Protein AF-A0A6P3Z2F6-F1 (afdb_monomer)

pLDDT: mean 93.68, std 5.37, range [67.62, 98.62]

Foldseek 3Di:
DAAEDAPQQLQAPDDGPLVVLVVVLVVCVVVVNQEYEYEQAHQADPVGGVSDGHHDQQDPVSLVSSLVSLQVSCVSSVHAYEYEYAAYQDDDPPHDDPVRSVVSSCVSNVHHYPYDVVSVVNNCVNPVHDD

Nearest PDB structures (foldseek):
  3bww-assembly1_A  TM=9.311E-01  e=7.724E-11  Histophilus somni 129PT
  8hci-assembly1_D  TM=8.250E-01  e=4.166E-08  Pseudomonas syringae pv. maculicola str. ES4326
  3wrw-assembly2_C  TM=4.511E-01  e=1.930E-01  Solanum lycopersicum
  8vy3-assembly1_D  TM=3.958E-01  e=4.372E-01  Homo sapiens
  1n7g-assembly1_D  TM=2.530E-01  e=1.123E+00  Arabidopsis thaliana

Solvent-accessible surface area (backbone atoms only — not comparable to full-atom values): 7474 Å² total; per-residue (Å²): 111,75,48,73,55,88,72,76,30,62,54,24,92,61,78,82,61,62,68,60,48,50,52,48,34,53,52,30,62,76,68,69,40,74,39,42,30,36,51,64,14,23,26,46,59,100,89,45,74,68,87,46,73,40,71,62,72,49,40,76,67,46,47,53,54,41,26,54,48,48,40,53,49,27,62,73,53,72,39,65,38,26,41,23,62,65,57,56,93,78,84,64,90,88,49,50,55,66,70,58,48,51,52,52,37,33,72,69,36,64,43,45,74,42,81,44,65,65,26,46,47,49,33,19,66,70,71,75,54,86,113

Mean predicted aligned error: 3.27 Å

Radius of gyration: 14.58 Å; Cα contacts (8 Å, |Δi|>4): 196; chains: 1; bounding box: 34×34×38 Å

Sequence (131 aa):
MVAHSLSLSIGDAQPLDMDYLDDIKAFLDRFGIDTYGDHVSMSRDSKGYLYDLIPMPRTEASLRFLVEKIRVVQDRLERRIALENISYYVEEPGQIPEAEFLARMLEGSGCALLLDVNNVYVNARNHGWDA

Secondary structure (DSSP, 8-state):
-EEE-S---TT-SSPP-HHHHHHHHHHHHHHT--EEEEESEEEEETTEEEEEEEEPP-SHHHHHHHHHHHHHHHHHHTS-EEEEPPP-S---TTPPPHHHHHHHHHHHH-PEEE--HHHHHHHHHHHT---

Structure (mmCIF, N/CA/C/O backbone):
data_AF-A0A6P3Z2F6-F1
#
_entry.id   AF-A0A6P3Z2F6-F1
#
loop_
_atom_site.group_PDB
_atom_site.id
_atom_site.type_symbol
_atom_site.label_atom_id
_atom_site.label_alt_id
_atom_site.label_comp_id
_atom_site.label_asym_id
_atom_site.label_entity_id
_atom_site.label_seq_id
_atom_site.pdbx_PDB_ins_code
_atom_site.Cartn_x
_atom_site.Cartn_y
_atom_site.Cartn_z
_atom_site.occupancy
_atom_site.B_iso_or_equiv
_atom_site.auth_seq_id
_atom_site.auth_comp_id
_atom_site.auth_asym_id
_atom_site.auth_atom_id
_atom_site.pdbx_PDB_model_num
ATOM 1 N N . MET A 1 1 ? -17.858 -6.557 7.777 1.00 83.19 1 MET A N 1
ATOM 2 C CA . MET A 1 1 ? -17.815 -5.391 6.864 1.00 83.19 1 MET A CA 1
ATOM 3 C C . MET A 1 1 ? -16.358 -5.149 6.510 1.00 83.19 1 MET A C 1
ATOM 5 O O . MET A 1 1 ? -15.514 -5.512 7.318 1.00 83.19 1 MET A O 1
ATOM 9 N N . VAL A 1 2 ? -16.065 -4.606 5.329 1.00 92.00 2 VAL A N 1
ATOM 10 C CA . VAL A 1 2 ? -14.700 -4.256 4.911 1.00 92.00 2 VAL A CA 1
ATOM 11 C C . VAL A 1 2 ? -14.681 -2.768 4.592 1.00 92.00 2 VAL A C 1
ATOM 13 O O . VAL A 1 2 ? -15.586 -2.287 3.910 1.00 92.00 2 VAL A O 1
ATOM 16 N N . ALA A 1 3 ? -13.683 -2.054 5.104 1.00 96.62 3 ALA A N 1
ATOM 17 C CA . ALA A 1 3 ? -13.383 -0.689 4.696 1.00 96.62 3 ALA A CA 1
ATOM 18 C C . ALA A 1 3 ? -12.226 -0.722 3.699 1.00 96.62 3 ALA A C 1
ATOM 20 O O . ALA A 1 3 ? -11.219 -1.384 3.945 1.00 96.62 3 ALA A O 1
ATOM 21 N N . HIS A 1 4 ? -12.373 -0.017 2.584 1.00 96.06 4 HIS A N 1
ATOM 22 C CA . HIS A 1 4 ? -11.341 0.067 1.564 1.00 96.06 4 HIS A CA 1
ATOM 23 C C . HIS A 1 4 ? -11.206 1.517 1.098 1.00 96.06 4 HIS A C 1
ATOM 25 O O . HIS A 1 4 ? -12.199 2.128 0.695 1.00 96.06 4 HIS A O 1
ATOM 31 N N . SER A 1 5 ? -10.015 2.086 1.250 1.00 92.00 5 SER A N 1
ATOM 32 C CA . SER A 1 5 ? -9.729 3.504 1.011 1.00 92.00 5 SER A CA 1
ATOM 33 C C . SER A 1 5 ? -8.834 3.718 -0.208 1.00 92.00 5 SER A C 1
ATOM 35 O O . SER A 1 5 ? -8.316 2.773 -0.794 1.00 92.00 5 SER A O 1
ATOM 37 N N . LEU A 1 6 ? -8.679 4.990 -0.589 1.00 88.88 6 LEU A N 1
ATOM 38 C CA . LEU A 1 6 ? -7.861 5.450 -1.720 1.00 88.88 6 LEU A CA 1
ATOM 39 C C . LEU A 1 6 ? -6.733 6.405 -1.282 1.00 88.88 6 LEU A C 1
ATOM 41 O O . LEU A 1 6 ? -6.097 7.049 -2.119 1.00 88.88 6 LEU A O 1
ATOM 45 N N . SER A 1 7 ? -6.551 6.598 0.026 1.00 88.88 7 SER A N 1
ATOM 46 C CA . SER A 1 7 ? -5.885 7.790 0.576 1.00 88.88 7 SER A CA 1
ATOM 47 C C . SER A 1 7 ? -4.818 7.484 1.621 1.00 88.88 7 SER A C 1
ATOM 49 O O . SER A 1 7 ? -4.179 8.411 2.104 1.00 88.88 7 SER A O 1
ATOM 51 N N . LEU A 1 8 ? -4.578 6.212 1.962 1.00 91.94 8 LEU A N 1
ATOM 52 C CA . LEU A 1 8 ? -3.440 5.847 2.810 1.00 91.94 8 LEU A CA 1
ATOM 53 C C . LEU A 1 8 ? -2.111 6.201 2.140 1.00 91.94 8 LEU A C 1
ATOM 55 O O . LEU A 1 8 ? -1.148 6.541 2.829 1.00 91.94 8 LEU A O 1
ATOM 59 N N . SER A 1 9 ? -2.066 6.065 0.809 1.00 92.06 9 SER A N 1
ATOM 60 C CA . SER A 1 9 ? -0.917 6.418 -0.029 1.00 92.06 9 SER A CA 1
ATOM 61 C C . SER A 1 9 ? 0.388 5.838 0.536 1.00 92.06 9 SER A C 1
ATOM 63 O O . SER A 1 9 ? 1.394 6.525 0.736 1.00 92.06 9 SER A O 1
ATOM 65 N N . ILE A 1 10 ? 0.350 4.544 0.882 1.00 94.88 10 ILE A N 1
ATOM 66 C CA . ILE A 1 10 ? 1.396 3.868 1.666 1.00 94.88 10 ILE A CA 1
ATOM 67 C C . ILE A 1 10 ? 2.774 3.967 0.997 1.00 94.88 10 ILE A C 1
ATOM 69 O O . ILE A 1 10 ? 3.798 4.003 1.681 1.00 94.88 10 ILE A O 1
ATOM 73 N N . GLY A 1 11 ? 2.801 4.085 -0.328 1.00 93.56 11 GLY A N 1
ATOM 74 C CA . GLY A 1 11 ? 4.005 4.225 -1.126 1.00 93.56 11 GLY A CA 1
ATOM 75 C C . GLY A 1 11 ? 4.619 5.615 -1.171 1.00 93.56 11 GLY A C 1
ATOM 76 O O . GLY A 1 11 ? 5.754 5.740 -1.626 1.00 93.56 11 GLY A O 1
ATOM 77 N N . ASP A 1 12 ? 3.913 6.654 -0.717 1.00 91.94 12 ASP A N 1
ATOM 78 C CA . ASP A 1 12 ? 4.391 8.033 -0.818 1.00 91.94 12 ASP A CA 1
ATOM 79 C C . ASP A 1 12 ? 5.721 8.228 -0.092 1.00 91.94 12 ASP A C 1
ATOM 81 O O . ASP A 1 12 ? 5.910 7.740 1.025 1.00 91.94 12 ASP A O 1
ATOM 85 N N . ALA A 1 13 ? 6.595 9.061 -0.661 1.00 88.38 13 ALA A N 1
ATOM 86 C CA . ALA A 1 13 ? 7.812 9.519 0.012 1.00 88.38 13 ALA A CA 1
ATOM 87 C C . ALA A 1 13 ? 7.529 10.447 1.212 1.00 88.38 13 ALA A C 1
ATOM 89 O O . ALA A 1 13 ? 8.418 10.689 2.028 1.00 88.38 13 ALA A O 1
ATOM 90 N N . GLN A 1 14 ? 6.308 10.984 1.319 1.00 88.56 14 GLN A N 1
ATOM 91 C CA . GLN A 1 14 ? 5.888 11.769 2.476 1.00 88.56 14 GLN A CA 1
ATOM 92 C C . GLN A 1 14 ? 5.696 10.868 3.711 1.00 88.56 14 GLN A C 1
ATOM 94 O O . GLN A 1 14 ? 5.320 9.696 3.570 1.00 88.56 14 GLN A O 1
ATOM 99 N N . PRO A 1 15 ? 5.909 11.399 4.931 1.00 92.25 15 PRO A N 1
ATOM 100 C CA . PRO A 1 15 ? 5.563 10.694 6.160 1.00 92.25 15 PRO A CA 1
ATOM 101 C C . PRO A 1 15 ? 4.095 10.254 6.171 1.00 92.25 15 PRO A C 1
ATOM 103 O O . PRO A 1 15 ? 3.238 10.902 5.559 1.00 92.25 15 PRO A O 1
ATOM 106 N N . LEU A 1 16 ? 3.812 9.163 6.889 1.00 94.31 16 LEU A N 1
ATOM 107 C CA . LEU A 1 16 ? 2.438 8.744 7.159 1.00 94.31 16 LEU A CA 1
ATOM 108 C C . LEU A 1 16 ? 1.676 9.888 7.831 1.00 94.31 16 LEU A C 1
ATOM 110 O O . LEU A 1 16 ? 2.195 10.544 8.735 1.00 94.31 16 LEU A O 1
ATOM 114 N N . ASP A 1 17 ? 0.453 10.117 7.368 1.00 93.75 17 ASP A N 1
ATOM 115 C CA . ASP A 1 17 ? -0.457 11.065 7.992 1.00 93.75 17 ASP A CA 1
ATOM 116 C C . ASP A 1 17 ? -1.058 10.410 9.240 1.00 93.75 17 ASP A C 1
ATOM 118 O O . ASP A 1 17 ? -1.968 9.585 9.157 1.00 93.75 17 ASP A O 1
ATOM 122 N N . MET A 1 18 ? -0.461 10.700 10.397 1.00 96.06 18 MET A N 1
ATOM 123 C CA . MET A 1 18 ? -0.844 10.054 11.651 1.00 96.06 18 MET A CA 1
ATOM 124 C C . MET A 1 18 ? -2.242 10.472 12.103 1.00 96.06 18 MET A C 1
ATOM 126 O O . MET A 1 18 ? -2.966 9.630 12.618 1.00 96.06 18 MET A O 1
ATOM 130 N N . ASP A 1 19 ? -2.648 11.717 11.847 1.00 96.19 19 ASP A N 1
ATOM 131 C CA . ASP A 1 19 ? -3.995 12.187 12.176 1.00 96.19 19 ASP A CA 1
ATOM 132 C C . ASP A 1 19 ? -5.036 11.440 11.323 1.00 96.19 19 ASP A C 1
ATOM 134 O O . ASP A 1 19 ? -6.049 10.967 11.835 1.00 96.19 19 ASP A O 1
ATOM 138 N N . TYR A 1 20 ? -4.742 11.213 10.037 1.00 95.12 20 TYR A N 1
ATOM 139 C CA . TYR A 1 20 ? -5.603 10.401 9.174 1.00 95.12 20 TYR A CA 1
ATOM 140 C C . TYR A 1 20 ? -5.705 8.935 9.632 1.00 95.12 20 TYR A C 1
ATOM 142 O O . TYR A 1 20 ? -6.786 8.342 9.590 1.00 95.12 20 TYR A O 1
ATOM 150 N N . LEU A 1 21 ? -4.606 8.333 10.103 1.00 97.38 21 LEU A N 1
ATOM 151 C CA . LEU A 1 21 ? -4.645 6.980 10.673 1.00 97.38 21 LEU A CA 1
ATOM 152 C C . LEU A 1 21 ? -5.516 6.909 11.933 1.00 97.38 21 LEU A C 1
ATOM 154 O O . LEU A 1 21 ? -6.189 5.899 12.156 1.00 97.38 21 LEU A O 1
ATOM 158 N N . ASP A 1 22 ? -5.529 7.968 12.737 1.00 98.06 22 ASP A N 1
ATOM 159 C CA . ASP A 1 22 ? -6.359 8.071 13.938 1.00 98.06 22 ASP A CA 1
ATOM 160 C C . ASP A 1 22 ? -7.841 8.144 13.571 1.00 98.06 22 ASP A C 1
ATOM 162 O O . ASP A 1 22 ? -8.662 7.435 14.164 1.00 98.06 22 ASP A O 1
ATOM 166 N N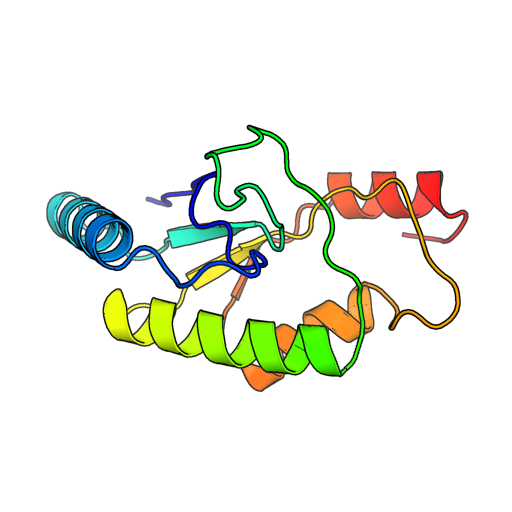 . ASP A 1 23 ? -8.168 8.922 12.540 1.00 97.75 23 ASP A N 1
ATOM 167 C CA . ASP A 1 23 ? -9.518 9.019 11.987 1.00 97.75 23 ASP A CA 1
ATOM 168 C C . ASP A 1 23 ? -9.996 7.678 11.415 1.00 97.75 23 ASP A C 1
ATOM 170 O O . ASP A 1 23 ? -11.126 7.252 11.688 1.00 97.75 23 ASP A O 1
ATOM 174 N N . ILE A 1 24 ? -9.133 6.964 10.678 1.00 97.50 24 ILE A N 1
ATOM 175 C CA . ILE A 1 24 ? -9.425 5.606 10.197 1.00 97.50 24 ILE A CA 1
ATOM 176 C C . ILE A 1 24 ? -9.698 4.691 11.385 1.00 97.50 24 ILE A C 1
ATOM 178 O O . ILE A 1 24 ? -10.723 4.014 11.409 1.00 97.50 24 ILE A O 1
ATOM 182 N N . LYS A 1 25 ? -8.817 4.671 12.388 1.00 98.12 25 LYS A N 1
ATOM 183 C CA . LYS A 1 25 ? -8.987 3.814 13.564 1.00 98.12 25 LYS A CA 1
ATOM 184 C C . LYS A 1 25 ? -10.325 4.082 14.252 1.00 98.12 25 LYS A C 1
ATOM 186 O O . LYS A 1 25 ? -11.086 3.144 14.480 1.00 98.12 25 LYS A O 1
ATOM 191 N N . ALA A 1 26 ? -10.643 5.349 14.515 1.00 98.25 26 ALA A N 1
ATOM 192 C CA . ALA A 1 26 ? -11.898 5.745 15.143 1.00 98.25 26 ALA A CA 1
ATOM 193 C C . ALA A 1 26 ? -13.119 5.329 14.305 1.00 98.25 26 ALA A C 1
ATOM 195 O O . ALA A 1 26 ? -14.123 4.871 14.856 1.00 98.25 26 ALA A O 1
ATOM 196 N N . PHE A 1 27 ? -13.037 5.446 12.977 1.00 97.88 27 PHE A N 1
ATOM 197 C CA . PHE A 1 27 ? -14.070 4.968 12.061 1.00 97.88 27 PHE A CA 1
ATOM 198 C C . PHE A 1 27 ? -14.248 3.445 12.149 1.00 97.88 27 PHE A C 1
ATOM 200 O O . PHE A 1 27 ? -15.370 2.969 12.337 1.00 97.88 27 PHE A O 1
ATOM 207 N N . LEU A 1 28 ? -13.157 2.682 12.063 1.00 98.00 28 LEU A N 1
ATOM 208 C CA . LEU A 1 28 ? -13.187 1.221 12.142 1.00 98.00 28 LEU A CA 1
ATOM 209 C C . LEU A 1 28 ? -13.759 0.747 13.484 1.00 98.00 28 LEU A C 1
ATOM 211 O O . LEU A 1 28 ? -14.631 -0.122 13.503 1.00 98.00 28 LEU A O 1
ATOM 215 N N . ASP A 1 29 ? -13.329 1.357 14.592 1.00 98.19 29 ASP A N 1
ATOM 216 C CA . ASP A 1 29 ? -13.799 1.049 15.947 1.00 98.19 29 ASP A CA 1
ATOM 217 C C . ASP A 1 29 ? -15.297 1.337 16.094 1.00 98.19 29 ASP A C 1
ATOM 219 O O . ASP A 1 29 ? -16.057 0.496 16.578 1.00 98.19 29 ASP A O 1
ATOM 223 N N . ARG A 1 30 ? -15.746 2.506 15.620 1.00 98.12 30 ARG A N 1
ATOM 224 C CA . ARG A 1 30 ? -17.148 2.935 15.698 1.00 98.12 30 ARG A CA 1
ATOM 225 C C . ARG A 1 30 ? -18.102 1.966 15.005 1.00 98.12 30 ARG A C 1
ATOM 227 O O . ARG A 1 30 ? -19.230 1.796 15.465 1.00 98.12 30 ARG A O 1
ATOM 234 N N . PHE A 1 31 ? -17.677 1.381 13.889 1.00 97.69 31 PHE A N 1
ATOM 235 C CA . PHE A 1 31 ? -18.511 0.496 13.076 1.00 97.69 31 PHE A CA 1
ATOM 236 C C . PHE A 1 31 ? -18.193 -0.994 13.258 1.00 97.69 31 PHE A C 1
ATOM 238 O O . PHE A 1 31 ? -18.825 -1.822 12.603 1.00 97.69 31 PHE A O 1
ATOM 245 N N . GLY A 1 32 ? -17.254 -1.350 14.144 1.00 97.00 32 GLY A N 1
ATOM 246 C CA . GLY A 1 32 ? -16.847 -2.739 14.369 1.00 97.00 32 GLY A CA 1
ATOM 247 C C . GLY A 1 32 ? -16.282 -3.397 13.105 1.00 97.00 32 GLY A C 1
ATOM 248 O O . GLY A 1 32 ? -16.681 -4.504 12.745 1.00 97.00 32 GLY A O 1
ATOM 249 N N . ILE A 1 33 ? -15.421 -2.682 12.376 1.00 97.06 33 ILE A N 1
ATOM 250 C CA . ILE A 1 33 ? -14.807 -3.156 11.133 1.00 97.06 33 ILE A CA 1
ATOM 251 C C . ILE A 1 33 ? -13.416 -3.714 11.444 1.00 97.06 33 ILE A C 1
ATOM 253 O O . ILE A 1 33 ? -12.503 -2.975 11.800 1.00 97.06 33 ILE A O 1
ATOM 257 N N . ASP A 1 34 ? -13.241 -5.020 11.251 1.00 94.12 34 ASP A N 1
ATOM 258 C CA . ASP A 1 34 ? -11.964 -5.697 11.516 1.00 94.12 34 ASP A CA 1
ATOM 259 C C . ASP A 1 34 ? -11.012 -5.690 10.316 1.00 94.12 34 ASP A C 1
ATOM 261 O O . ASP A 1 34 ? -9.817 -5.937 10.466 1.00 94.12 34 ASP A O 1
ATOM 265 N N . THR A 1 35 ? -11.531 -5.426 9.115 1.00 93.75 35 THR A N 1
ATOM 266 C CA . THR A 1 35 ? -10.759 -5.459 7.870 1.00 93.75 35 THR A CA 1
ATOM 267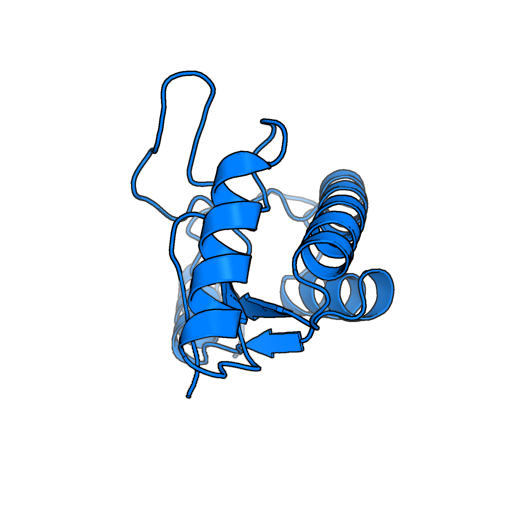 C C . THR A 1 35 ? -10.726 -4.087 7.224 1.00 93.75 35 THR A C 1
ATOM 269 O O . THR A 1 35 ? -11.755 -3.561 6.792 1.00 93.75 35 THR A O 1
ATOM 272 N N . TYR A 1 36 ? -9.517 -3.550 7.125 1.00 97.44 36 TYR A N 1
ATOM 273 C CA . TYR A 1 36 ? -9.205 -2.328 6.405 1.00 97.44 36 TYR A CA 1
ATOM 274 C C . TYR A 1 36 ? -8.201 -2.635 5.299 1.00 97.44 36 TYR A C 1
ATOM 276 O O . TYR A 1 36 ? -7.241 -3.376 5.531 1.00 97.44 36 TYR A O 1
ATOM 284 N N . GLY A 1 37 ? -8.410 -2.068 4.117 1.00 97.00 37 GLY A N 1
ATOM 285 C CA . GLY A 1 37 ? -7.447 -2.166 3.036 1.00 97.00 37 GLY A CA 1
ATOM 286 C C . GLY A 1 37 ? -7.290 -0.898 2.216 1.00 97.00 37 GLY A C 1
ATOM 287 O O . GLY A 1 37 ? -8.150 -0.027 2.226 1.00 97.00 37 GLY A O 1
ATOM 288 N N . ASP A 1 38 ? -6.182 -0.823 1.494 1.00 95.94 38 ASP A N 1
ATOM 289 C CA . ASP A 1 38 ? -5.851 0.251 0.552 1.00 95.94 38 ASP A CA 1
ATOM 290 C C . ASP A 1 38 ? -4.884 -0.320 -0.505 1.00 95.94 38 ASP A C 1
ATOM 292 O O . ASP A 1 38 ? -4.688 -1.530 -0.579 1.00 95.94 38 ASP A O 1
ATOM 296 N N . HIS A 1 39 ? -4.261 0.519 -1.317 1.00 96.81 39 HIS A N 1
ATOM 297 C CA . HIS A 1 39 ? -3.516 0.139 -2.507 1.00 96.81 39 HIS A CA 1
ATOM 298 C C . HIS A 1 39 ? -2.009 0.216 -2.276 1.00 96.81 39 HIS A C 1
ATOM 300 O O . HIS A 1 39 ? -1.513 1.073 -1.539 1.00 96.81 39 HIS A O 1
ATOM 306 N N . VAL A 1 40 ? -1.249 -0.632 -2.971 1.00 95.81 40 VAL A N 1
ATOM 307 C CA . VAL A 1 40 ? 0.211 -0.497 -3.079 1.00 95.81 40 VAL A CA 1
ATOM 308 C C . VAL A 1 40 ? 0.541 0.616 -4.083 1.00 95.81 40 VAL A C 1
ATOM 310 O O . VAL A 1 40 ? 0.970 0.359 -5.208 1.00 95.81 40 VAL A O 1
ATOM 313 N N . SER A 1 41 ? 0.298 1.869 -3.699 1.00 94.06 41 SER A N 1
ATOM 314 C CA . SER A 1 41 ? 0.466 3.029 -4.579 1.00 94.06 41 SER A CA 1
ATOM 315 C C . SER A 1 41 ? 1.029 4.257 -3.863 1.00 94.06 41 SER A C 1
ATOM 317 O O . SER A 1 41 ? 1.054 4.351 -2.630 1.00 94.06 41 SER A O 1
ATOM 319 N N . MET A 1 42 ? 1.487 5.206 -4.675 1.00 92.31 42 MET A N 1
ATOM 320 C CA . MET A 1 42 ? 1.665 6.603 -4.298 1.00 92.31 42 MET A CA 1
ATOM 321 C C . MET A 1 42 ? 0.457 7.388 -4.804 1.00 92.31 42 MET A C 1
ATOM 323 O O . MET A 1 42 ? 0.059 7.219 -5.955 1.00 92.31 42 MET A O 1
ATOM 327 N N . SER A 1 43 ? -0.112 8.265 -3.986 1.00 89.12 43 SER A N 1
ATOM 328 C CA . SER A 1 43 ? -1.213 9.132 -4.429 1.00 89.12 43 SER A CA 1
ATOM 329 C C . SER A 1 43 ? -1.167 10.542 -3.843 1.00 89.12 43 SER A C 1
ATOM 331 O O . SER A 1 43 ? -2.093 11.324 -4.074 1.00 89.12 43 SER A O 1
ATOM 333 N N . ARG A 1 44 ? -0.078 10.919 -3.158 1.00 88.62 44 ARG A N 1
ATOM 334 C CA . ARG A 1 44 ? 0.149 12.285 -2.672 1.00 88.62 44 ARG A CA 1
ATOM 335 C C . ARG A 1 44 ? 1.625 12.697 -2.742 1.00 88.62 44 ARG A C 1
ATOM 337 O O . ARG A 1 44 ? 2.550 11.889 -2.690 1.00 88.62 44 ARG A O 1
ATOM 344 N N . ASP A 1 45 ? 1.842 14.003 -2.862 1.00 85.88 45 ASP A N 1
ATOM 345 C CA . ASP A 1 45 ? 3.148 14.650 -2.746 1.00 85.88 45 ASP A CA 1
ATOM 346 C C . ASP A 1 45 ? 3.124 15.775 -1.691 1.00 85.88 45 ASP A C 1
ATOM 348 O O . ASP A 1 45 ? 2.185 15.907 -0.905 1.00 85.88 45 ASP A O 1
ATOM 352 N N . SER A 1 46 ? 4.171 16.604 -1.642 1.00 83.56 46 SER A N 1
ATOM 353 C CA . SER A 1 46 ? 4.242 17.735 -0.706 1.00 83.56 46 SER A CA 1
ATOM 354 C C . SER A 1 46 ? 3.220 18.850 -0.976 1.00 83.56 46 SER A C 1
ATOM 356 O O . SER A 1 46 ? 3.100 19.769 -0.166 1.00 83.56 46 SER A O 1
ATOM 358 N N . LYS A 1 47 ? 2.500 18.805 -2.103 1.00 85.94 47 LYS A N 1
ATOM 359 C CA . LYS A 1 47 ? 1.482 19.782 -2.508 1.00 85.94 47 LYS A CA 1
ATOM 360 C C . LYS A 1 47 ? 0.058 19.265 -2.312 1.00 85.94 47 LYS A C 1
ATOM 362 O O . LYS A 1 47 ? -0.859 20.082 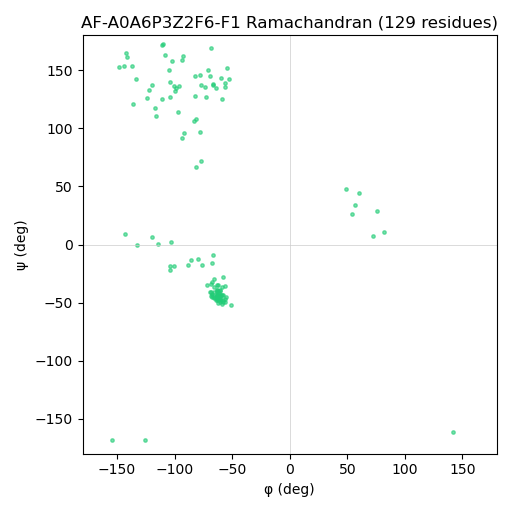-2.266 1.00 85.94 47 LYS A O 1
ATOM 367 N N . GLY A 1 48 ? -0.138 17.954 -2.186 1.00 83.75 48 GLY A N 1
ATOM 368 C CA . GLY A 1 48 ? -1.436 17.350 -1.895 1.00 83.75 48 GLY A CA 1
ATOM 369 C C . GLY A 1 48 ? -1.673 16.041 -2.643 1.00 83.75 48 GLY A C 1
ATOM 370 O O . GLY A 1 48 ? -0.737 15.393 -3.106 1.00 83.75 48 GLY A O 1
ATOM 371 N N . TYR A 1 49 ? -2.941 15.641 -2.733 1.00 83.12 49 TYR A N 1
ATOM 372 C CA . TYR A 1 49 ? -3.345 14.407 -3.406 1.00 83.12 49 TYR A CA 1
ATOM 373 C C . TYR A 1 49 ? -3.343 14.562 -4.928 1.00 83.12 49 TYR A C 1
ATOM 375 O O . TYR A 1 49 ? -3.838 15.549 -5.472 1.00 83.12 49 TYR A O 1
ATOM 383 N N . LEU A 1 50 ? -2.821 13.541 -5.602 1.00 82.69 50 LEU A N 1
ATOM 384 C CA . LEU A 1 50 ? -2.816 13.402 -7.057 1.00 82.69 50 LEU A CA 1
ATOM 385 C C . LEU A 1 50 ? -4.113 12.767 -7.581 1.00 82.69 50 LEU A C 1
ATOM 387 O O . LEU A 1 50 ? -4.374 12.834 -8.777 1.00 82.69 50 LEU A O 1
ATOM 391 N N . TYR A 1 51 ? -4.927 12.187 -6.687 1.00 80.88 51 TYR A N 1
ATOM 392 C CA . TYR A 1 51 ? -6.180 11.479 -6.996 1.00 80.88 51 TYR A CA 1
ATOM 393 C C . TYR A 1 51 ? -6.027 10.362 -8.041 1.00 80.88 51 TYR A C 1
ATOM 395 O O . TYR A 1 51 ? -6.986 10.006 -8.722 1.00 80.88 51 TYR A O 1
ATOM 403 N N . ASP A 1 52 ? -4.823 9.805 -8.137 1.00 85.00 52 ASP A N 1
ATOM 404 C CA . ASP A 1 52 ? -4.470 8.695 -9.011 1.00 85.00 52 ASP A CA 1
ATOM 405 C C . ASP A 1 52 ? -3.592 7.704 -8.237 1.00 85.00 52 ASP A C 1
ATOM 407 O O . ASP A 1 52 ? -2.911 8.087 -7.280 1.00 85.00 52 ASP A O 1
ATOM 411 N N . LEU A 1 53 ? -3.618 6.434 -8.637 1.00 89.69 53 LEU A N 1
ATOM 412 C CA . LEU A 1 53 ? -2.817 5.371 -8.038 1.00 89.69 53 LEU A CA 1
ATOM 413 C C . LEU A 1 53 ? -1.524 5.226 -8.838 1.00 89.69 53 LEU A C 1
ATOM 415 O O . LEU A 1 53 ? -1.445 4.485 -9.816 1.00 89.69 53 LEU A O 1
ATOM 419 N N . ILE A 1 54 ? -0.493 5.949 -8.416 1.00 90.88 54 ILE A N 1
ATOM 420 C CA . ILE A 1 54 ? 0.794 5.945 -9.102 1.00 90.88 54 ILE A CA 1
ATOM 421 C C . ILE A 1 54 ? 1.608 4.723 -8.649 1.00 90.88 54 ILE A C 1
ATOM 423 O O . ILE A 1 54 ? 1.798 4.523 -7.442 1.00 90.88 54 ILE A O 1
ATOM 427 N N . PRO A 1 55 ? 2.127 3.902 -9.582 1.00 90.69 55 PRO A N 1
ATOM 428 C CA . PRO A 1 55 ? 2.913 2.728 -9.233 1.00 90.69 55 PRO A CA 1
ATOM 429 C C . PRO A 1 55 ? 4.242 3.107 -8.590 1.00 90.69 55 PRO A C 1
ATOM 431 O O . PRO A 1 55 ? 4.957 4.001 -9.046 1.00 90.69 55 PRO A O 1
ATOM 434 N N . MET A 1 56 ? 4.599 2.378 -7.536 1.00 90.69 56 MET A N 1
ATOM 435 C CA . MET A 1 56 ? 5.920 2.474 -6.930 1.00 90.69 56 MET A CA 1
ATOM 436 C C . MET A 1 56 ? 6.961 1.718 -7.763 1.00 90.69 56 MET A C 1
ATOM 438 O O . MET A 1 56 ? 6.671 0.627 -8.261 1.00 90.69 56 MET A O 1
ATOM 442 N N . PRO A 1 57 ? 8.215 2.199 -7.829 1.00 91.94 57 PRO A N 1
ATOM 443 C CA . PRO A 1 57 ? 9.310 1.396 -8.358 1.00 91.94 57 PRO A CA 1
ATOM 444 C C . PRO A 1 57 ? 9.462 0.103 -7.547 1.00 91.94 57 PRO A C 1
ATOM 446 O O . PRO A 1 57 ? 9.662 0.168 -6.333 1.00 91.94 57 PRO A O 1
ATOM 449 N N . ARG A 1 58 ? 9.432 -1.070 -8.189 1.00 94.50 58 ARG A N 1
ATOM 450 C CA . ARG A 1 58 ? 9.603 -2.373 -7.516 1.00 94.50 58 ARG A CA 1
ATOM 451 C C . ARG A 1 58 ? 11.076 -2.699 -7.265 1.00 94.50 58 ARG A C 1
ATOM 453 O O . ARG A 1 58 ? 11.646 -3.602 -7.867 1.00 94.50 58 ARG A O 1
ATOM 460 N N . THR A 1 59 ? 11.716 -1.923 -6.395 1.00 95.88 59 THR A N 1
ATOM 461 C CA . THR A 1 59 ? 13.126 -2.108 -6.010 1.00 95.88 59 THR A CA 1
ATOM 462 C C . THR A 1 59 ? 13.250 -2.647 -4.588 1.00 95.88 59 THR A C 1
ATOM 464 O O . THR A 1 59 ? 12.337 -2.506 -3.777 1.00 95.88 59 THR A O 1
ATOM 467 N N . GLU A 1 60 ? 14.420 -3.180 -4.237 1.00 96.69 60 GLU A N 1
ATOM 468 C CA . GLU A 1 60 ? 14.739 -3.581 -2.859 1.00 96.69 60 GLU A CA 1
ATOM 469 C C . GLU A 1 60 ? 14.591 -2.440 -1.841 1.00 96.69 60 GLU A C 1
ATOM 471 O O . GLU A 1 60 ? 14.192 -2.659 -0.697 1.00 96.69 60 GLU A O 1
ATOM 476 N N . ALA A 1 61 ? 14.926 -1.208 -2.240 1.00 96.31 61 ALA A N 1
ATOM 477 C CA . ALA A 1 61 ? 14.776 -0.040 -1.379 1.00 96.31 61 ALA A CA 1
ATOM 478 C C . ALA A 1 61 ? 13.296 0.268 -1.123 1.00 96.31 61 ALA A C 1
ATOM 480 O O . ALA A 1 61 ? 12.904 0.457 0.028 1.00 96.31 61 ALA A O 1
ATOM 481 N N . SER A 1 62 ? 12.479 0.239 -2.179 1.00 95.44 62 SER A N 1
ATOM 482 C CA . SER A 1 62 ? 11.031 0.433 -2.085 1.00 95.44 62 SER A CA 1
ATOM 483 C C . SER A 1 62 ? 10.362 -0.652 -1.249 1.00 95.44 62 SER A C 1
ATOM 485 O O . SER A 1 62 ? 9.488 -0.344 -0.449 1.00 95.44 62 SER A O 1
ATOM 487 N N . LEU A 1 63 ? 10.796 -1.908 -1.391 1.00 97.62 63 LEU A N 1
ATOM 488 C CA . LEU A 1 63 ? 10.271 -3.027 -0.613 1.00 97.62 63 LEU A CA 1
ATOM 489 C C . LEU A 1 63 ? 10.507 -2.824 0.889 1.00 97.62 63 LEU A C 1
ATOM 491 O O . LEU A 1 63 ? 9.570 -2.936 1.675 1.00 97.62 63 LEU A O 1
ATOM 495 N N . ARG A 1 64 ? 11.742 -2.489 1.294 1.00 97.75 64 ARG A N 1
ATOM 496 C CA . ARG A 1 64 ? 12.062 -2.219 2.708 1.00 97.75 64 ARG A CA 1
ATOM 497 C C . ARG A 1 64 ? 11.256 -1.046 3.256 1.00 97.75 64 ARG A C 1
ATOM 499 O O . ARG A 1 64 ? 10.641 -1.175 4.310 1.00 97.75 64 ARG A O 1
ATOM 506 N N . PHE A 1 65 ? 11.221 0.053 2.506 1.00 96.81 65 PHE A N 1
ATOM 507 C CA . PHE A 1 65 ? 10.454 1.247 2.854 1.00 96.81 65 PHE A CA 1
ATOM 508 C C . PHE A 1 65 ? 8.968 0.934 3.072 1.00 96.81 65 PHE A C 1
ATOM 510 O O . PHE A 1 65 ? 8.375 1.334 4.074 1.00 96.81 65 PHE A O 1
ATOM 517 N N . LEU A 1 66 ? 8.378 0.167 2.156 1.00 97.00 66 LEU A N 1
ATOM 518 C CA . LEU A 1 66 ? 6.977 -0.216 2.214 1.00 97.00 66 LEU A CA 1
ATOM 519 C C . LEU A 1 66 ? 6.690 -1.121 3.419 1.00 97.00 66 LEU A C 1
ATOM 521 O O . LEU A 1 66 ? 5.752 -0.861 4.167 1.00 97.00 66 LEU A O 1
ATOM 525 N N . VAL A 1 67 ? 7.525 -2.137 3.656 1.00 98.38 67 VAL A N 1
ATOM 526 C CA . VAL A 1 67 ? 7.389 -3.044 4.808 1.00 98.38 67 VAL A CA 1
ATOM 527 C C . VAL A 1 67 ? 7.428 -2.281 6.135 1.00 98.38 67 VAL A C 1
ATOM 529 O O . VAL A 1 67 ? 6.613 -2.554 7.017 1.00 98.38 67 VAL A O 1
ATOM 532 N N . GLU A 1 68 ? 8.337 -1.316 6.282 1.00 97.88 68 GLU A N 1
ATOM 533 C CA . GLU A 1 68 ? 8.426 -0.478 7.483 1.00 97.88 68 GLU A CA 1
ATOM 534 C C . GLU A 1 68 ? 7.158 0.360 7.687 1.00 97.88 68 GLU A C 1
ATOM 536 O O . GLU A 1 68 ? 6.579 0.336 8.775 1.00 97.88 68 GLU A O 1
ATOM 541 N N . LYS A 1 69 ? 6.665 1.036 6.640 1.00 97.69 69 LYS A N 1
ATOM 542 C CA . LYS A 1 69 ? 5.429 1.832 6.728 1.00 97.69 69 LYS A CA 1
ATOM 543 C C . LYS A 1 69 ? 4.208 0.971 7.038 1.00 97.69 69 LYS A C 1
ATOM 545 O O . LYS A 1 69 ? 3.392 1.367 7.866 1.00 97.69 69 LYS A O 1
ATOM 550 N N . ILE A 1 70 ? 4.093 -0.213 6.435 1.00 98.31 70 ILE A N 1
ATOM 551 C CA . ILE A 1 70 ? 2.984 -1.138 6.708 1.00 98.31 70 ILE A CA 1
ATOM 552 C C . ILE A 1 70 ? 2.953 -1.526 8.184 1.00 98.31 70 ILE A C 1
ATOM 554 O O . ILE A 1 70 ? 1.881 -1.527 8.785 1.00 98.31 70 ILE A O 1
ATOM 558 N N . ARG A 1 71 ? 4.111 -1.824 8.785 1.00 98.38 71 ARG A N 1
ATOM 559 C CA . ARG A 1 71 ? 4.189 -2.156 10.215 1.00 98.38 71 ARG A CA 1
ATOM 560 C C . ARG A 1 71 ? 3.673 -1.008 11.079 1.00 98.38 71 ARG A C 1
ATOM 562 O O . ARG A 1 71 ? 2.797 -1.241 11.899 1.00 98.38 71 ARG A O 1
ATOM 569 N N . VAL A 1 72 ? 4.108 0.226 10.812 1.00 98.25 72 VAL A N 1
ATOM 570 C CA . VAL A 1 72 ? 3.624 1.416 11.537 1.00 98.25 72 VAL A CA 1
ATOM 571 C C . VAL A 1 72 ? 2.108 1.584 11.407 1.00 98.25 72 VAL A C 1
ATOM 573 O O . VAL A 1 72 ? 1.435 1.860 12.399 1.00 98.25 72 VAL A O 1
ATOM 576 N N . VAL A 1 73 ? 1.550 1.393 10.208 1.00 98.25 73 VAL A N 1
ATOM 577 C CA . VAL A 1 73 ? 0.097 1.480 9.990 1.00 98.25 73 VAL A CA 1
ATOM 578 C C . VAL A 1 73 ? -0.643 0.391 10.764 1.00 98.25 73 VAL A C 1
ATOM 580 O O . VAL A 1 73 ? -1.609 0.697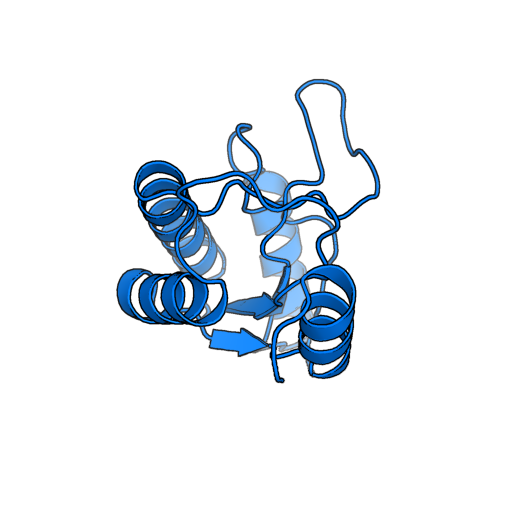 11.459 1.00 98.25 73 VAL A O 1
ATOM 583 N N . GLN A 1 74 ? -0.195 -0.864 10.688 1.00 98.25 74 GLN A N 1
ATOM 584 C CA . GLN A 1 74 ? -0.822 -1.968 11.422 1.00 98.25 74 GLN A CA 1
ATOM 585 C C . GLN A 1 74 ? -0.758 -1.757 12.936 1.00 98.25 74 GLN A C 1
ATOM 587 O O . GLN A 1 74 ? -1.764 -1.964 13.614 1.00 98.25 74 GLN A O 1
ATOM 592 N N . ASP A 1 75 ? 0.382 -1.291 13.450 1.00 98.25 75 ASP A N 1
ATOM 593 C CA . ASP A 1 75 ? 0.563 -0.975 14.867 1.00 98.25 75 ASP A CA 1
ATOM 594 C C . ASP A 1 75 ? -0.378 0.159 15.296 1.00 98.25 75 ASP A C 1
ATOM 596 O O . ASP A 1 75 ? -1.045 0.061 16.325 1.00 98.25 75 ASP A O 1
ATOM 600 N N . ARG A 1 76 ? -0.504 1.221 14.485 1.00 98.06 76 ARG A N 1
ATOM 601 C CA . ARG A 1 76 ? -1.378 2.360 14.803 1.00 98.06 76 ARG A CA 1
ATOM 602 C C . ARG A 1 76 ? -2.859 1.988 14.774 1.00 98.06 76 ARG A C 1
ATOM 604 O O . ARG A 1 76 ? -3.615 2.400 15.662 1.00 98.06 76 ARG A O 1
ATOM 611 N N . LEU A 1 77 ? -3.271 1.219 13.766 1.00 97.81 77 LEU A N 1
ATOM 612 C CA . LEU A 1 77 ? -4.649 0.753 13.600 1.00 97.81 77 LEU A CA 1
ATOM 613 C C . LEU A 1 77 ? -5.000 -0.400 14.555 1.00 97.81 77 LEU A C 1
ATOM 615 O O . LEU A 1 77 ? -6.186 -0.624 14.807 1.00 97.81 77 LEU A O 1
ATOM 619 N N . GLU A 1 78 ? -3.988 -1.065 15.125 1.00 97.50 78 GLU A N 1
ATOM 620 C CA . GLU A 1 78 ? -4.068 -2.281 15.954 1.00 97.50 78 GLU A CA 1
ATOM 621 C C . GLU A 1 78 ? -4.766 -3.445 15.236 1.00 97.50 78 GLU A C 1
ATOM 623 O O . GLU A 1 78 ? -5.500 -4.235 15.830 1.00 97.50 78 GLU A O 1
ATOM 628 N N . ARG A 1 79 ? -4.571 -3.529 13.917 1.00 96.25 79 ARG A N 1
ATOM 629 C CA . ARG A 1 79 ? -5.222 -4.505 13.038 1.00 96.25 79 ARG A CA 1
ATOM 630 C C . ARG A 1 79 ? -4.306 -4.872 11.882 1.00 96.25 79 ARG A C 1
ATOM 632 O O . ARG A 1 79 ? -3.503 -4.065 11.420 1.00 96.25 79 ARG A O 1
ATOM 639 N N . ARG A 1 80 ? -4.485 -6.084 11.360 1.00 96.88 80 ARG A N 1
ATOM 640 C CA . ARG A 1 80 ? -3.873 -6.489 10.092 1.00 96.88 80 ARG A CA 1
ATOM 641 C C . ARG A 1 80 ? -4.592 -5.783 8.942 1.00 96.88 80 ARG A C 1
ATOM 643 O O . ARG A 1 80 ? -5.813 -5.885 8.840 1.00 96.88 80 ARG A O 1
ATOM 650 N N . ILE A 1 81 ? -3.841 -5.107 8.076 1.00 97.75 81 ILE A N 1
ATOM 651 C CA . ILE A 1 81 ? -4.397 -4.454 6.881 1.00 97.75 81 ILE A CA 1
ATOM 652 C C . ILE A 1 81 ? -4.314 -5.378 5.663 1.00 97.75 81 ILE A C 1
ATOM 654 O O . ILE A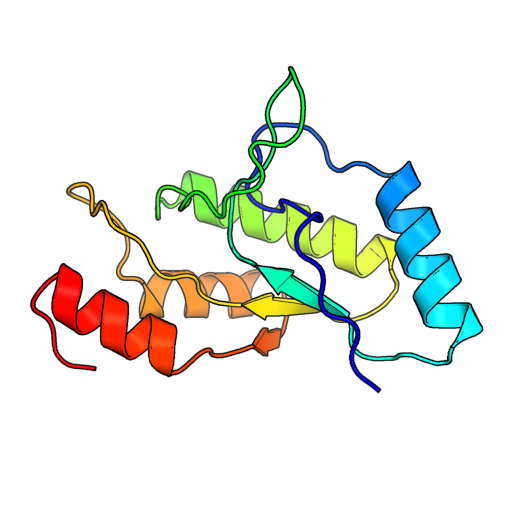 1 81 ? -3.492 -6.295 5.643 1.00 97.75 81 ILE A O 1
ATOM 658 N N . ALA A 1 82 ? -5.135 -5.128 4.645 1.00 97.81 82 ALA A N 1
ATOM 659 C CA . ALA A 1 82 ? -5.041 -5.770 3.337 1.00 97.81 82 ALA A CA 1
ATOM 660 C C . ALA A 1 82 ? -4.586 -4.758 2.277 1.00 97.81 82 ALA A C 1
ATOM 662 O O . ALA A 1 82 ? -5.205 -3.710 2.137 1.00 97.81 82 ALA A O 1
ATOM 663 N N . LEU A 1 83 ? -3.517 -5.049 1.539 1.00 97.94 83 LEU A N 1
ATOM 664 C CA . LEU A 1 83 ? -3.070 -4.182 0.449 1.00 97.94 83 LEU A CA 1
ATOM 665 C C . LEU A 1 83 ? -3.442 -4.756 -0.913 1.00 97.94 83 LEU A C 1
ATOM 667 O O . LEU A 1 83 ? -3.331 -5.961 -1.120 1.00 97.94 83 LEU A O 1
ATOM 671 N N . GLU A 1 84 ? -3.867 -3.887 -1.821 1.00 97.81 84 GLU A N 1
ATOM 672 C CA . GLU A 1 84 ? -4.304 -4.226 -3.171 1.00 97.81 84 GLU A CA 1
ATOM 673 C C . GLU A 1 84 ? -3.219 -3.960 -4.218 1.00 97.81 84 GLU A C 1
ATOM 675 O O . GLU A 1 84 ? -2.554 -2.918 -4.199 1.00 97.81 84 GLU A O 1
ATOM 680 N N . ASN A 1 85 ? -3.045 -4.907 -5.143 1.00 96.50 85 ASN A N 1
ATOM 681 C CA . ASN A 1 85 ? -2.217 -4.716 -6.331 1.00 96.50 85 ASN A CA 1
ATOM 682 C C . ASN A 1 85 ? -2.932 -3.798 -7.327 1.00 96.50 85 ASN A C 1
ATOM 684 O O . ASN A 1 85 ? -4.108 -3.987 -7.618 1.00 96.50 85 ASN A O 1
ATOM 688 N N . ILE A 1 86 ? -2.208 -2.836 -7.894 1.00 95.00 86 ILE A N 1
ATOM 689 C CA . ILE A 1 86 ? -2.772 -1.881 -8.850 1.00 95.00 86 ILE A CA 1
ATOM 690 C C . ILE A 1 86 ? -2.391 -2.234 -10.285 1.00 95.00 86 ILE A C 1
ATOM 692 O O . ILE A 1 86 ? -1.368 -2.875 -10.543 1.00 95.00 86 ILE A O 1
ATOM 696 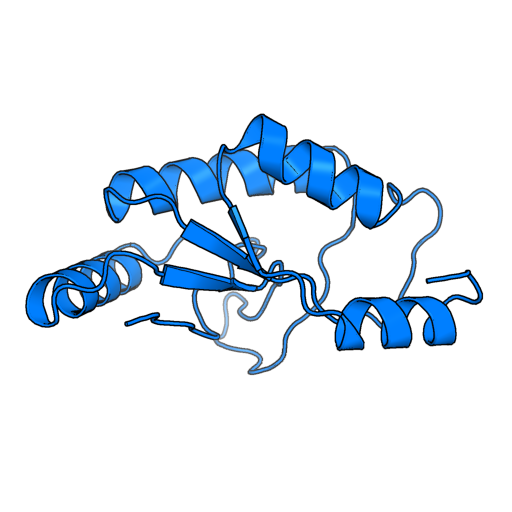N N . SER A 1 87 ? -3.182 -1.741 -11.234 1.00 93.38 87 SER A N 1
ATOM 697 C CA . SER A 1 87 ? -2.739 -1.678 -12.624 1.00 93.38 87 SER A CA 1
ATOM 698 C C . SER A 1 87 ? -1.577 -0.685 -12.771 1.00 93.38 87 SER A C 1
ATOM 700 O O . SER A 1 87 ? -1.618 0.403 -12.196 1.00 93.38 87 SER A O 1
ATOM 702 N N . TYR A 1 88 ? -0.553 -1.021 -13.558 1.00 91.12 88 TYR A N 1
ATOM 703 C CA . TYR A 1 88 ? 0.586 -0.135 -13.818 1.00 91.12 88 TYR A CA 1
ATOM 704 C C . TYR A 1 88 ? 0.942 -0.062 -15.307 1.00 91.12 88 TYR A C 1
ATOM 706 O O . TYR A 1 88 ? 0.872 -1.049 -16.042 1.00 91.12 88 TYR A O 1
ATOM 714 N N . TYR A 1 89 ? 1.335 1.135 -15.753 1.00 85.44 89 TYR A N 1
ATOM 715 C CA . TYR A 1 89 ? 1.580 1.443 -17.170 1.00 85.44 89 TYR A CA 1
ATOM 716 C C . TYR A 1 89 ? 3.059 1.447 -17.562 1.00 85.44 89 TYR A C 1
ATOM 718 O O . TYR A 1 89 ? 3.378 1.383 -18.744 1.00 85.44 89 TYR A O 1
ATOM 726 N N . VAL A 1 90 ? 3.961 1.549 -16.585 1.00 82.75 90 VAL A N 1
ATOM 727 C CA . VAL A 1 90 ? 5.405 1.664 -16.814 1.00 82.75 90 VAL A CA 1
ATOM 728 C C . VAL A 1 90 ? 6.116 0.551 -16.062 1.00 82.75 90 VAL A C 1
ATOM 730 O O . VAL A 1 90 ? 5.934 0.405 -14.854 1.00 82.75 90 VAL A O 1
ATOM 733 N N . GLU A 1 91 ? 6.936 -0.210 -16.779 1.00 81.88 91 GLU A N 1
ATOM 734 C CA . GLU A 1 91 ? 7.860 -1.187 -16.214 1.00 81.88 91 GLU A CA 1
ATOM 735 C C . GLU A 1 91 ? 9.291 -0.754 -16.535 1.00 81.88 91 GLU A C 1
ATOM 737 O O . GLU A 1 91 ? 9.720 -0.752 -17.688 1.00 81.88 91 GLU A O 1
ATOM 742 N N . GLU A 1 92 ? 10.022 -0.334 -15.503 1.00 83.31 92 GLU A N 1
ATOM 743 C CA . GLU A 1 92 ? 11.421 0.067 -15.647 1.00 83.31 92 GLU A CA 1
ATOM 744 C C . GLU A 1 92 ? 12.340 -1.170 -15.629 1.00 83.31 92 GLU A C 1
ATOM 746 O O . GLU A 1 92 ? 12.088 -2.114 -14.870 1.00 83.31 92 GLU A O 1
ATOM 751 N N . PRO A 1 93 ? 13.444 -1.182 -16.399 1.00 84.25 93 PRO A N 1
ATOM 752 C CA . PRO A 1 93 ? 14.409 -2.275 -16.359 1.00 84.25 93 PRO A CA 1
ATOM 753 C C . PRO A 1 93 ? 14.958 -2.530 -14.947 1.00 84.25 93 PRO A C 1
ATOM 755 O O . PRO A 1 93 ? 15.311 -1.603 -14.220 1.00 84.25 93 P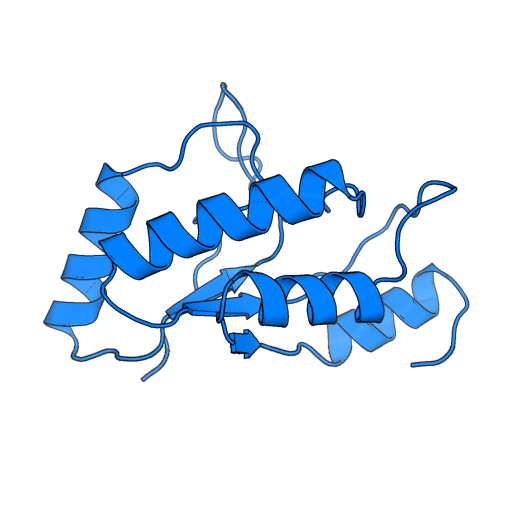RO A O 1
ATOM 758 N N . GLY A 1 94 ? 15.095 -3.807 -14.580 1.00 86.50 94 GLY A N 1
ATOM 759 C CA . GLY A 1 94 ? 15.680 -4.215 -13.296 1.00 86.50 94 GLY A CA 1
ATOM 760 C C . GLY A 1 94 ? 14.719 -4.173 -12.104 1.00 86.50 94 GLY A C 1
ATOM 761 O O . GLY A 1 94 ? 15.164 -4.312 -10.965 1.00 86.50 94 GLY A O 1
ATOM 762 N N . GLN A 1 95 ? 13.419 -3.994 -12.345 1.00 93.06 95 GLN A N 1
ATOM 763 C CA . GLN A 1 95 ? 12.399 -4.166 -11.318 1.00 93.06 95 GLN A CA 1
ATOM 764 C C . GLN A 1 95 ? 12.242 -5.633 -10.902 1.00 93.06 95 GLN A C 1
ATOM 766 O O . GLN A 1 95 ? 12.351 -6.551 -11.714 1.00 93.06 95 GLN A O 1
ATOM 771 N N . ILE A 1 96 ? 11.957 -5.839 -9.616 1.00 95.25 96 ILE A N 1
ATOM 772 C CA . ILE A 1 96 ? 11.518 -7.128 -9.081 1.00 95.25 96 ILE A CA 1
ATOM 773 C C . ILE A 1 96 ? 10.161 -7.460 -9.736 1.00 95.25 96 ILE A C 1
ATOM 775 O O . ILE A 1 96 ? 9.300 -6.570 -9.790 1.00 95.25 96 ILE A O 1
ATOM 779 N N . PRO A 1 97 ? 9.941 -8.700 -10.219 1.00 93.44 97 PRO A N 1
ATOM 780 C CA . PRO A 1 97 ? 8.651 -9.117 -10.770 1.00 93.44 97 PRO A CA 1
ATOM 781 C C . PRO A 1 97 ? 7.495 -8.834 -9.802 1.00 93.44 97 PRO A C 1
ATOM 783 O O . PRO A 1 97 ? 7.653 -9.008 -8.595 1.00 93.44 97 PRO A O 1
ATOM 786 N N . GLU A 1 98 ? 6.326 -8.428 -10.312 1.00 93.75 98 GLU A N 1
ATOM 787 C CA . GLU A 1 98 ? 5.174 -8.020 -9.484 1.00 93.75 98 GLU A CA 1
ATOM 788 C C . GLU A 1 98 ? 4.823 -9.064 -8.414 1.00 93.75 98 GLU A C 1
ATOM 790 O O . GLU A 1 98 ? 4.779 -8.742 -7.226 1.00 93.75 98 GLU A O 1
ATOM 795 N N . ALA A 1 99 ? 4.644 -10.324 -8.822 1.00 94.44 99 ALA A N 1
ATOM 796 C CA . ALA A 1 99 ? 4.290 -11.410 -7.912 1.00 94.44 99 ALA A CA 1
ATOM 797 C C . ALA A 1 99 ? 5.353 -11.637 -6.824 1.00 94.44 99 ALA A C 1
ATOM 799 O O . ALA A 1 99 ? 5.012 -11.842 -5.660 1.00 94.44 99 ALA A O 1
ATOM 800 N N . GLU A 1 100 ? 6.639 -11.553 -7.180 1.00 97.12 100 GLU A N 1
ATOM 801 C CA . GLU A 1 100 ? 7.737 -11.687 -6.218 1.00 97.12 100 GLU A CA 1
ATOM 802 C C . GLU A 1 100 ? 7.767 -10.498 -5.248 1.00 97.12 100 GLU A C 1
ATOM 804 O O . GLU A 1 100 ? 7.894 -10.684 -4.038 1.00 97.12 100 GLU A O 1
ATOM 809 N N . PHE A 1 101 ? 7.600 -9.274 -5.753 1.00 97.06 101 PHE A N 1
ATOM 810 C CA . PHE A 1 101 ? 7.573 -8.066 -4.934 1.00 97.06 101 PHE A CA 1
ATOM 811 C C . PHE A 1 101 ? 6.433 -8.111 -3.908 1.00 97.06 101 PHE A C 1
ATOM 813 O O . PHE A 1 101 ? 6.658 -7.852 -2.724 1.00 97.06 101 PHE A O 1
ATOM 820 N N . LEU A 1 102 ? 5.227 -8.496 -4.341 1.00 97.44 102 LEU A N 1
ATOM 821 C CA . LEU A 1 102 ? 4.064 -8.642 -3.465 1.00 97.44 102 LEU A CA 1
ATOM 822 C C . LEU A 1 102 ? 4.262 -9.770 -2.448 1.00 97.44 102 LEU A C 1
ATOM 824 O O . LEU A 1 102 ? 4.020 -9.556 -1.264 1.00 97.44 102 LEU A O 1
ATOM 828 N N . ALA A 1 103 ? 4.759 -10.940 -2.862 1.00 98.31 103 ALA A N 1
ATOM 829 C CA . ALA A 1 103 ? 5.032 -12.046 -1.942 1.00 98.31 103 ALA A CA 1
ATOM 830 C C . ALA A 1 103 ? 6.010 -11.632 -0.832 1.00 98.31 103 ALA A C 1
ATOM 832 O O . ALA A 1 103 ? 5.730 -11.809 0.355 1.00 98.31 103 ALA A O 1
ATOM 833 N N . ARG A 1 104 ? 7.115 -10.977 -1.203 1.00 98.62 104 ARG A N 1
ATOM 834 C CA . ARG A 1 104 ? 8.120 -10.500 -0.245 1.00 98.62 104 ARG A CA 1
ATOM 835 C C . ARG A 1 104 ? 7.595 -9.375 0.648 1.00 98.62 104 ARG A C 1
ATOM 837 O O . ARG A 1 104 ? 7.983 -9.291 1.814 1.00 98.62 104 ARG A O 1
ATOM 844 N N . MET A 1 105 ? 6.701 -8.525 0.140 1.00 98.31 105 MET A N 1
ATOM 845 C CA . MET A 1 105 ? 6.009 -7.511 0.943 1.00 98.31 105 MET A CA 1
ATOM 846 C C . MET A 1 105 ? 5.124 -8.169 2.008 1.00 98.31 105 MET A C 1
ATOM 848 O O . MET A 1 105 ? 5.173 -7.763 3.172 1.00 98.31 105 MET A O 1
ATOM 852 N N . LEU A 1 106 ? 4.342 -9.186 1.633 1.00 98.38 106 LEU A N 1
ATOM 853 C CA . LEU A 1 106 ? 3.471 -9.922 2.554 1.00 98.38 106 LEU A CA 1
ATOM 854 C C . LEU A 1 106 ? 4.287 -10.622 3.644 1.00 98.38 106 LEU A C 1
ATOM 856 O O . LEU A 1 106 ? 3.978 -10.477 4.825 1.00 98.38 106 LEU A O 1
ATOM 860 N N . GLU A 1 107 ? 5.361 -11.315 3.264 1.00 98.44 107 GLU A N 1
ATOM 861 C CA . GLU A 1 107 ? 6.271 -11.979 4.205 1.00 98.44 107 GLU A CA 1
ATOM 862 C C . GLU A 1 107 ? 6.944 -10.984 5.158 1.00 98.44 107 GLU A C 1
ATOM 864 O O . GLU A 1 107 ? 7.000 -11.210 6.367 1.00 98.44 107 GLU A O 1
ATOM 869 N N . GLY A 1 108 ? 7.435 -9.858 4.632 1.00 98.31 108 GLY A N 1
ATOM 870 C CA . GLY A 1 108 ? 8.158 -8.866 5.422 1.00 98.31 108 GLY A CA 1
ATOM 871 C C . GLY A 1 108 ? 7.269 -8.074 6.383 1.00 98.31 108 GLY A C 1
ATOM 872 O O . GLY A 1 108 ? 7.710 -7.712 7.476 1.00 98.31 108 GLY A O 1
ATOM 873 N N . SER A 1 109 ? 6.028 -7.784 5.998 1.00 98.25 109 SER A N 1
ATOM 874 C CA . SER A 1 109 ? 5.137 -6.891 6.754 1.00 98.25 109 SER A CA 1
ATOM 875 C C . SER A 1 109 ? 4.051 -7.608 7.556 1.00 98.25 109 SER A C 1
ATOM 877 O O . SER A 1 109 ? 3.514 -7.037 8.507 1.00 98.25 109 SER A O 1
ATOM 879 N N . GLY A 1 110 ? 3.711 -8.842 7.185 1.00 98.12 110 GLY A N 1
ATOM 880 C CA . GLY A 1 110 ? 2.596 -9.578 7.768 1.00 98.12 110 GLY A CA 1
ATOM 881 C C . GLY A 1 110 ? 1.213 -9.065 7.354 1.00 98.12 110 GLY A C 1
ATOM 882 O O . GLY A 1 110 ? 0.221 -9.563 7.889 1.00 98.12 110 GLY A O 1
ATOM 883 N N . CYS A 1 111 ? 1.095 -8.116 6.415 1.00 98.06 111 CYS A N 1
ATOM 884 C CA . CYS A 1 111 ? -0.212 -7.691 5.907 1.00 98.06 111 CYS A CA 1
ATOM 885 C C . CYS A 1 111 ? -0.889 -8.794 5.075 1.00 98.06 111 CYS A C 1
ATOM 887 O O . CYS A 1 111 ? -0.319 -9.855 4.807 1.00 98.06 111 CYS A O 1
ATOM 889 N N . ALA A 1 112 ? -2.164 -8.605 4.757 1.00 98.06 112 ALA A N 1
ATOM 890 C CA . ALA A 1 112 ? -2.902 -9.439 3.818 1.00 98.06 112 ALA A CA 1
ATOM 891 C C . ALA A 1 112 ? -2.838 -8.841 2.404 1.00 98.06 112 ALA A C 1
ATOM 893 O O . ALA A 1 112 ? -2.553 -7.656 2.235 1.00 98.06 112 ALA A O 1
ATOM 894 N N . LEU A 1 113 ? -3.136 -9.661 1.397 1.00 97.69 113 LEU A N 1
ATOM 895 C CA . LEU A 1 113 ? -3.300 -9.217 0.015 1.00 97.69 113 LEU A CA 1
ATOM 896 C C . LEU A 1 113 ? -4.791 -9.177 -0.325 1.00 97.69 113 LEU A C 1
ATOM 898 O O . LEU A 1 113 ? -5.481 -10.186 -0.164 1.00 97.69 113 LEU A O 1
ATOM 902 N N . LEU A 1 114 ? -5.268 -8.038 -0.815 1.00 97.38 114 LEU A N 1
ATOM 903 C CA . LEU A 1 114 ? -6.513 -7.950 -1.569 1.00 97.38 114 LEU A CA 1
ATOM 904 C C . LEU A 1 114 ? -6.140 -8.106 -3.046 1.00 97.38 114 LEU A C 1
ATOM 906 O O . LEU A 1 114 ? -5.667 -7.167 -3.667 1.00 97.38 114 LEU A O 1
ATOM 910 N N . LEU A 1 115 ? -6.246 -9.319 -3.583 1.00 97.12 115 LEU A N 1
ATOM 911 C CA . LEU A 1 115 ? -5.827 -9.578 -4.960 1.00 97.12 115 LEU A CA 1
ATOM 912 C C . LEU A 1 115 ? -6.924 -9.147 -5.936 1.00 97.12 115 LEU A C 1
ATOM 914 O O . LEU A 1 115 ? -7.942 -9.833 -6.063 1.00 97.12 115 LEU A O 1
ATOM 918 N N . ASP A 1 116 ? -6.691 -8.057 -6.659 1.00 97.25 116 ASP A N 1
ATOM 919 C CA . ASP A 1 116 ? -7.516 -7.681 -7.797 1.00 97.25 116 ASP A CA 1
ATOM 920 C C . ASP A 1 116 ? -7.037 -8.446 -9.042 1.00 97.25 116 ASP A C 1
ATOM 922 O O . ASP A 1 116 ? -5.986 -8.177 -9.636 1.00 97.25 116 ASP A O 1
ATOM 926 N N . VAL A 1 117 ? -7.839 -9.440 -9.431 1.00 96.50 117 VAL A N 1
ATOM 927 C CA . VAL A 1 117 ? -7.595 -10.311 -10.591 1.00 96.50 117 VAL A CA 1
ATOM 928 C C . VAL A 1 117 ? -7.672 -9.536 -11.910 1.00 96.50 117 VAL A C 1
ATOM 930 O O . VAL A 1 117 ? -6.985 -9.883 -12.871 1.00 96.50 117 VAL A O 1
ATOM 933 N N . ASN A 1 118 ? -8.480 -8.477 -11.976 1.00 96.38 118 ASN A N 1
ATOM 934 C CA . ASN A 1 118 ? -8.541 -7.621 -13.152 1.00 96.38 118 ASN A CA 1
ATOM 935 C C . ASN A 1 118 ? -7.238 -6.828 -13.310 1.00 96.38 118 ASN A C 1
ATOM 937 O O . ASN A 1 118 ? -6.725 -6.755 -14.423 1.00 96.38 118 ASN A O 1
ATOM 941 N N . ASN A 1 119 ? -6.656 -6.316 -12.224 1.00 95.62 119 ASN A N 1
ATOM 942 C CA . ASN A 1 119 ? -5.358 -5.642 -12.269 1.00 95.62 119 ASN A CA 1
ATOM 943 C C . ASN A 1 119 ? -4.239 -6.599 -12.702 1.00 95.62 119 ASN A C 1
ATOM 945 O O . ASN A 1 119 ? -3.427 -6.219 -13.541 1.00 95.62 119 ASN A O 1
ATOM 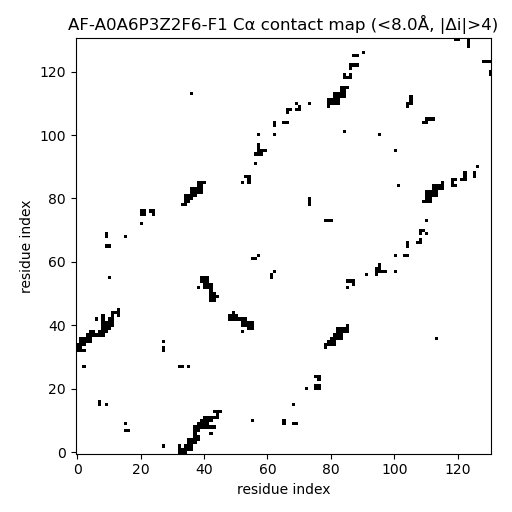949 N N . VAL A 1 120 ? -4.246 -7.859 -12.244 1.00 94.00 120 VAL A N 1
ATOM 950 C CA . VAL A 1 120 ? -3.310 -8.887 -12.752 1.00 94.00 120 VAL A CA 1
ATOM 951 C C . VAL A 1 120 ? -3.466 -9.066 -14.262 1.00 94.00 120 VAL A C 1
ATOM 953 O O . VAL A 1 120 ? -2.488 -8.993 -15.002 1.00 94.00 120 VAL A O 1
ATOM 956 N N . TYR A 1 121 ? -4.699 -9.242 -14.743 1.00 94.38 121 TYR A N 1
ATOM 957 C CA . TYR A 1 121 ? -4.967 -9.405 -16.171 1.00 94.38 121 TYR A CA 1
ATOM 958 C C . TYR A 1 121 ? -4.549 -8.177 -16.994 1.00 94.38 121 TYR A C 1
ATOM 960 O O . TYR A 1 121 ? -3.949 -8.314 -18.060 1.00 94.38 121 TYR A O 1
ATOM 968 N N . VAL A 1 122 ? -4.853 -6.968 -16.520 1.00 95.19 122 VAL A N 1
ATOM 969 C CA . VAL A 1 122 ? -4.468 -5.717 -17.185 1.00 95.19 122 VAL A CA 1
ATOM 970 C C . VAL A 1 122 ? -2.948 -5.581 -17.232 1.00 95.19 122 VAL A C 1
ATOM 972 O O . VAL A 1 122 ? -2.411 -5.262 -18.292 1.00 95.19 122 VAL A O 1
ATOM 975 N N . ASN A 1 123 ? -2.245 -5.887 -16.142 1.00 93.81 123 ASN A N 1
ATOM 976 C CA . ASN A 1 123 ? -0.785 -5.854 -16.109 1.00 93.81 123 ASN A CA 1
ATOM 977 C C . ASN A 1 123 ? -0.183 -6.877 -17.086 1.00 93.81 123 ASN A C 1
ATOM 979 O O . ASN A 1 123 ? 0.689 -6.516 -17.878 1.00 93.81 123 ASN A O 1
ATOM 983 N N . ALA A 1 124 ? -0.722 -8.099 -17.133 1.00 92.06 124 ALA A N 1
ATOM 984 C CA . ALA A 1 124 ? -0.323 -9.125 -18.096 1.00 92.06 124 ALA A CA 1
ATOM 985 C C . ALA A 1 124 ? -0.436 -8.632 -19.544 1.00 92.06 124 ALA A C 1
ATOM 987 O O . ALA A 1 124 ? 0.482 -8.784 -20.354 1.00 92.06 124 ALA A O 1
ATOM 988 N N . ARG A 1 125 ? -1.549 -7.963 -19.866 1.00 93.12 125 ARG A N 1
ATOM 989 C CA . ARG A 1 125 ? -1.786 -7.378 -21.191 1.00 93.12 125 ARG A CA 1
ATOM 990 C C . ARG A 1 125 ? -0.883 -6.188 -21.494 1.00 93.12 125 ARG A C 1
ATOM 992 O O . ARG A 1 125 ? -0.416 -6.089 -22.626 1.00 93.12 125 ARG A O 1
ATOM 999 N N . ASN A 1 126 ? -0.644 -5.311 -20.522 1.00 90.69 126 ASN A N 1
ATOM 1000 C CA . ASN A 1 126 ? 0.198 -4.127 -20.693 1.00 90.69 126 ASN A CA 1
ATOM 1001 C C . ASN A 1 126 ? 1.664 -4.499 -20.953 1.00 90.69 126 ASN A C 1
ATOM 1003 O O . ASN A 1 126 ? 2.320 -3.842 -21.758 1.00 90.69 126 ASN A O 1
ATOM 1007 N N . HIS A 1 127 ? 2.156 -5.562 -20.310 1.00 89.56 127 HIS A N 1
ATOM 1008 C CA . HIS A 1 127 ? 3.587 -5.899 -20.279 1.00 89.56 127 HIS A CA 1
ATOM 1009 C C . HIS A 1 127 ? 3.939 -7.207 -21.002 1.00 89.56 127 HIS A C 1
ATOM 1011 O O . HIS A 1 127 ? 5.106 -7.580 -21.084 1.00 89.56 127 HIS A O 1
ATOM 1017 N N . GLY A 1 128 ? 2.951 -7.889 -21.590 1.00 87.62 128 GLY A N 1
ATOM 1018 C CA . GLY A 1 128 ? 3.169 -9.016 -22.500 1.00 87.62 128 GLY A CA 1
ATOM 1019 C C . GLY A 1 128 ? 3.561 -10.334 -21.825 1.00 87.62 128 GLY A C 1
ATOM 10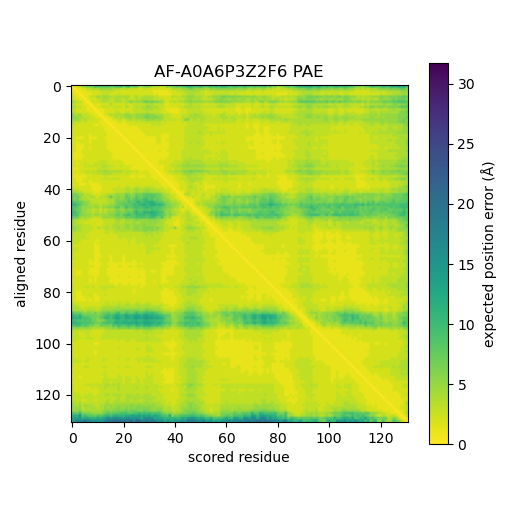20 O O . GLY A 1 128 ? 4.248 -11.145 -22.447 1.00 87.62 128 GLY A O 1
ATOM 1021 N N . TRP A 1 129 ? 3.130 -10.554 -20.581 1.00 87.00 129 TRP A N 1
ATOM 1022 C CA . TRP A 1 129 ? 3.297 -11.817 -19.850 1.00 87.00 129 TRP A CA 1
ATOM 1023 C C . TRP A 1 129 ? 1.957 -12.549 -19.650 1.00 87.00 129 TRP A C 1
ATOM 1025 O O . TRP A 1 129 ? 0.907 -12.041 -20.039 1.00 87.00 129 TRP A O 1
ATOM 1035 N N . ASP A 1 130 ? 2.002 -13.779 -19.125 1.00 77.62 130 ASP A N 1
ATOM 1036 C CA . ASP A 1 130 ? 0.820 -14.627 -18.890 1.00 77.62 130 ASP A CA 1
ATOM 1037 C C . ASP A 1 130 ? 0.320 -14.509 -17.446 1.00 77.62 130 ASP A C 1
ATOM 1039 O O . ASP A 1 130 ? 1.132 -14.492 -16.518 1.00 77.62 130 ASP A O 1
ATOM 1043 N N . ALA A 1 131 ? -1.000 -14.403 -17.291 1.00 67.62 131 ALA A N 1
ATOM 1044 C CA . ALA A 1 131 ? -1.675 -14.094 -16.029 1.00 67.62 131 ALA A CA 1
ATOM 1045 C C . ALA A 1 131 ? -1.900 -15.326 -15.142 1.00 67.62 131 ALA A C 1
ATOM 1047 O O . ALA A 1 131 ? -2.242 -16.402 -15.681 1.00 67.62 131 ALA A O 1
#